Protein AF-A0A7Y0H371-F1 (afdb_monomer)

Solvent-accessible surface area (backbone atoms only — not comparable to full-atom values): 10049 Å² total; per-residue (Å²): 130,74,56,17,61,51,51,43,47,65,68,48,42,71,31,22,71,71,68,76,44,54,58,93,62,41,63,60,53,50,53,40,48,71,69,69,59,89,50,74,65,56,58,54,54,58,56,50,21,70,86,54,40,64,36,23,47,46,40,11,57,52,65,79,39,90,48,38,51,36,41,68,33,34,42,25,28,72,74,58,47,79,61,48,76,52,48,48,57,67,60,53,47,52,55,45,48,78,74,36,36,83,58,19,48,88,50,32,63,66,47,59,55,37,36,87,70,70,58,53,71,28,49,67,41,45,54,72,56,40,43,58,48,51,52,56,75,80,65,72,82,54,98,47,68,66,59,54,50,60,56,64,49,91,74,85,79,82,78,75,77,79,78,77,73,79,82,82,80,88,128

Structure (mmCIF, N/CA/C/O backbone):
data_AF-A0A7Y0H371-F1
#
_entry.id   AF-A0A7Y0H371-F1
#
loop_
_atom_site.group_PDB
_atom_site.id
_atom_site.type_symbol
_atom_site.label_atom_id
_atom_site.label_alt_id
_atom_site.label_comp_id
_atom_site.label_asym_id
_atom_site.label_entity_id
_atom_site.label_seq_id
_atom_site.pdbx_PDB_ins_code
_atom_site.Cartn_x
_atom_site.Cartn_y
_atom_site.Cartn_z
_atom_site.occupancy
_atom_site.B_iso_or_equiv
_atom_site.auth_seq_id
_atom_site.auth_comp_id
_atom_site.auth_asym_id
_atom_site.auth_atom_id
_atom_site.pdbx_PDB_model_num
ATOM 1 N N . MET A 1 1 ? -13.422 -8.270 14.697 1.00 53.38 1 MET A N 1
ATOM 2 C CA . MET A 1 1 ? -12.429 -8.119 13.610 1.00 53.38 1 MET A CA 1
ATOM 3 C C . MET A 1 1 ? -11.750 -6.775 13.797 1.00 53.38 1 MET A C 1
ATOM 5 O O . MET A 1 1 ? -12.413 -5.873 14.294 1.00 53.38 1 MET A O 1
ATOM 9 N N . ALA A 1 2 ? -10.452 -6.656 13.514 1.00 68.69 2 ALA A N 1
ATOM 10 C CA . ALA A 1 2 ? -9.777 -5.359 13.588 1.00 68.69 2 ALA A CA 1
ATOM 11 C C . ALA A 1 2 ? -10.376 -4.401 12.546 1.00 68.69 2 ALA A C 1
ATOM 13 O O . ALA A 1 2 ? -10.742 -4.841 11.457 1.00 68.69 2 ALA A O 1
ATOM 14 N N . ASP A 1 3 ? -10.497 -3.123 12.894 1.00 90.25 3 ASP A N 1
ATOM 15 C CA . ASP A 1 3 ? -10.994 -2.094 11.981 1.00 90.25 3 ASP A CA 1
ATOM 16 C C . ASP A 1 3 ? -9.968 -1.855 10.862 1.00 90.25 3 ASP A C 1
ATOM 18 O O . ASP A 1 3 ? -8.778 -1.684 11.141 1.00 90.25 3 ASP A O 1
ATOM 22 N N . GLY A 1 4 ? -10.400 -1.890 9.603 1.00 94.75 4 GLY A N 1
ATOM 23 C CA . GLY A 1 4 ? -9.504 -1.909 8.444 1.00 94.75 4 GLY A CA 1
ATOM 24 C C . GLY A 1 4 ? -8.608 -0.668 8.306 1.00 94.75 4 GLY A C 1
ATOM 25 O O . GLY A 1 4 ? -7.402 -0.838 8.116 1.00 94.75 4 GLY A O 1
ATOM 26 N N . PRO A 1 5 ? -9.105 0.569 8.506 1.00 94.81 5 PRO A N 1
ATOM 27 C CA . PRO A 1 5 ? -8.272 1.767 8.596 1.00 94.81 5 PRO A CA 1
ATOM 28 C C . PRO A 1 5 ? -7.208 1.677 9.696 1.00 94.81 5 PRO A C 1
ATOM 30 O O . PRO A 1 5 ? -6.040 1.967 9.444 1.00 94.81 5 PRO A O 1
ATOM 33 N N . LEU A 1 6 ? -7.571 1.218 10.901 1.00 92.94 6 LEU A N 1
ATOM 34 C CA . LEU A 1 6 ? -6.608 1.060 11.999 1.00 92.94 6 LEU A CA 1
ATOM 35 C C . LEU A 1 6 ? -5.578 -0.031 11.688 1.00 92.94 6 LEU A C 1
ATOM 37 O O . LEU A 1 6 ? -4.406 0.112 12.028 1.00 92.94 6 LEU A O 1
ATOM 41 N N . LEU A 1 7 ? -5.996 -1.118 11.038 1.00 93.75 7 LEU A N 1
ATOM 42 C CA . LEU A 1 7 ? -5.101 -2.183 10.596 1.00 93.75 7 LEU A CA 1
ATOM 43 C C . LEU A 1 7 ? -4.103 -1.665 9.557 1.00 93.75 7 LEU A C 1
ATOM 45 O O . LEU A 1 7 ? -2.905 -1.907 9.688 1.00 93.75 7 LEU A O 1
ATOM 49 N N . PHE A 1 8 ? -4.581 -0.911 8.566 1.00 94.81 8 PHE A N 1
ATOM 50 C CA . PHE A 1 8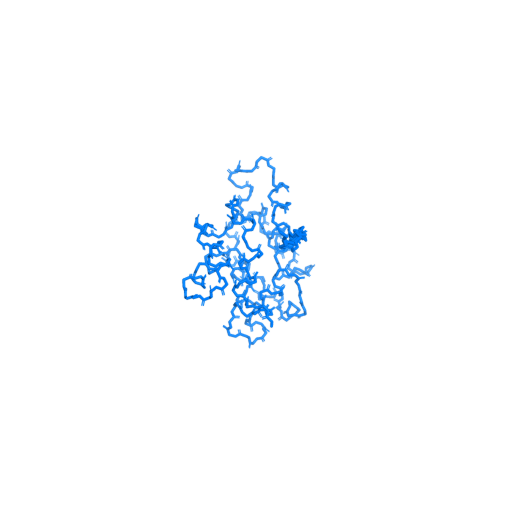 ? -3.729 -0.318 7.544 1.00 94.81 8 PHE A CA 1
ATOM 51 C C . PHE A 1 8 ? -2.712 0.626 8.180 1.00 94.81 8 PHE A C 1
ATOM 53 O O . PHE A 1 8 ? -1.516 0.503 7.921 1.00 94.81 8 PHE A O 1
ATOM 60 N N . ALA A 1 9 ? -3.171 1.519 9.059 1.00 92.38 9 ALA A N 1
ATOM 61 C CA . ALA A 1 9 ? -2.313 2.489 9.718 1.00 92.38 9 ALA A CA 1
ATOM 62 C C . ALA A 1 9 ? -1.214 1.818 10.559 1.00 92.38 9 ALA A C 1
ATOM 64 O O . ALA A 1 9 ? -0.058 2.231 10.506 1.00 92.38 9 ALA A O 1
ATOM 65 N N . ARG A 1 10 ? -1.530 0.718 11.260 1.00 90.31 10 ARG A N 1
ATOM 66 C CA . ARG A 1 10 ? -0.544 -0.063 12.033 1.00 90.31 10 ARG A CA 1
ATOM 67 C C . ARG A 1 10 ? 0.584 -0.628 11.174 1.00 90.31 10 ARG A C 1
ATOM 69 O O . ARG A 1 10 ? 1.730 -0.630 11.618 1.00 90.31 10 ARG A O 1
ATOM 76 N N . TYR A 1 11 ? 0.275 -1.116 9.975 1.00 91.50 11 TYR A N 1
ATOM 77 C CA . TYR A 1 11 ? 1.294 -1.621 9.053 1.00 91.50 11 TYR A CA 1
ATOM 78 C C . TYR A 1 11 ? 2.044 -0.503 8.326 1.00 91.50 11 TYR A C 1
ATOM 80 O O . TYR A 1 11 ? 3.242 -0.628 8.081 1.00 91.50 11 TYR A O 1
ATOM 88 N N . ALA A 1 12 ? 1.355 0.592 8.009 1.00 90.38 12 ALA A N 1
ATOM 89 C CA . ALA A 1 12 ? 1.919 1.727 7.292 1.00 90.38 12 ALA A CA 1
ATOM 90 C C . ALA A 1 12 ? 2.837 2.602 8.159 1.00 90.38 12 ALA A C 1
ATOM 92 O O . ALA A 1 12 ? 3.763 3.213 7.631 1.00 90.38 12 ALA A O 1
ATOM 93 N N . TYR A 1 13 ? 2.603 2.654 9.475 1.00 87.38 13 TYR A N 1
ATOM 94 C CA . TYR A 1 13 ? 3.298 3.566 10.382 1.00 87.38 13 TYR A CA 1
ATOM 95 C C . TYR A 1 13 ? 4.835 3.399 10.403 1.00 87.38 13 TYR A C 1
ATOM 97 O O . TYR A 1 13 ? 5.518 4.401 10.205 1.00 87.38 13 TYR A O 1
ATOM 105 N N . PRO A 1 14 ? 5.425 2.192 10.569 1.00 86.00 14 PRO A N 1
ATOM 106 C CA . PRO A 1 14 ? 6.882 2.056 10.687 1.00 86.00 14 PRO A CA 1
ATOM 107 C C . PRO A 1 14 ? 7.711 2.568 9.488 1.00 86.00 14 PRO A C 1
ATOM 109 O O . PRO A 1 14 ? 8.760 3.164 9.712 1.00 86.00 14 PRO A O 1
ATOM 112 N N . PRO A 1 15 ? 7.320 2.360 8.215 1.00 81.88 15 PRO A N 1
ATOM 113 C CA . PRO A 1 15 ? 8.013 3.008 7.098 1.00 81.88 15 PRO A CA 1
ATOM 114 C C . PRO A 1 15 ? 7.594 4.475 6.894 1.00 81.88 15 PRO A C 1
ATOM 116 O O . PRO A 1 15 ? 8.389 5.262 6.379 1.00 81.88 15 PRO A O 1
ATOM 119 N N . ASN A 1 16 ? 6.384 4.870 7.307 1.00 83.31 16 ASN A N 1
ATOM 120 C CA . ASN A 1 16 ? 5.917 6.257 7.216 1.00 83.31 16 ASN A CA 1
ATOM 121 C C . ASN A 1 16 ? 6.663 7.191 8.185 1.00 83.31 16 ASN A C 1
ATOM 123 O O . ASN A 1 16 ? 7.059 8.275 7.769 1.00 83.31 16 ASN A O 1
ATOM 127 N N . GLU A 1 17 ? 6.966 6.762 9.417 1.00 83.69 17 GLU A N 1
ATOM 128 C CA . GLU A 1 17 ? 7.788 7.549 10.363 1.00 83.69 17 GLU A CA 1
ATOM 129 C C . GLU A 1 17 ? 9.220 7.801 9.853 1.00 83.69 17 GLU A C 1
ATOM 131 O O . GLU A 1 17 ? 9.889 8.730 10.299 1.00 83.69 17 GLU A O 1
ATOM 136 N N . LEU A 1 18 ? 9.686 6.991 8.895 1.00 82.12 18 LEU A N 1
ATOM 137 C CA . LEU A 1 18 ? 10.983 7.132 8.229 1.00 82.12 18 LEU A CA 1
ATOM 138 C C . LEU A 1 18 ? 10.902 7.941 6.921 1.00 82.12 18 LEU A C 1
ATOM 140 O O . LEU A 1 18 ? 11.920 8.126 6.257 1.00 82.12 18 LEU A O 1
ATOM 144 N N . GLY A 1 19 ? 9.708 8.407 6.540 1.00 79.12 19 GLY A N 1
ATOM 145 C CA . GLY A 1 19 ? 9.474 9.193 5.328 1.00 79.12 19 GLY A CA 1
ATOM 146 C C . GLY A 1 19 ? 9.467 8.384 4.027 1.00 79.12 19 GLY A C 1
ATOM 147 O O . GLY A 1 19 ? 9.628 8.957 2.953 1.00 79.12 19 GLY A O 1
ATOM 148 N N . TYR A 1 20 ? 9.308 7.056 4.080 1.00 79.81 20 TYR A N 1
ATOM 149 C CA . TYR A 1 20 ? 9.355 6.213 2.874 1.00 79.81 20 TYR A CA 1
ATOM 150 C C . TYR A 1 20 ? 8.029 6.145 2.108 1.00 79.81 20 TYR A C 1
ATOM 152 O O . TYR A 1 20 ? 8.017 5.816 0.917 1.00 79.81 20 TYR A O 1
ATOM 160 N N . CYS A 1 21 ? 6.912 6.428 2.776 1.00 80.31 21 CYS A N 1
ATOM 161 C CA . CYS A 1 21 ? 5.569 6.418 2.201 1.00 80.31 21 CYS A CA 1
ATOM 162 C C . CYS A 1 21 ? 4.616 7.317 2.999 1.00 80.31 21 CYS A C 1
ATOM 164 O O . CYS A 1 21 ? 4.936 7.696 4.122 1.00 80.31 21 CYS A O 1
ATOM 166 N N . GLY A 1 22 ? 3.432 7.596 2.443 1.00 81.56 22 GLY A N 1
ATOM 167 C CA . GLY A 1 22 ? 2.400 8.420 3.083 1.00 81.56 22 GLY A CA 1
ATOM 168 C C . GLY A 1 22 ? 2.644 9.924 2.934 1.00 81.56 22 GLY A C 1
ATOM 169 O O . GLY A 1 22 ? 3.491 10.344 2.149 1.00 81.56 22 GLY A O 1
ATOM 170 N N . GLY A 1 23 ? 1.866 10.720 3.671 1.00 74.06 23 GLY A N 1
ATOM 171 C CA . GLY A 1 23 ? 2.058 12.171 3.778 1.00 74.06 23 GLY A CA 1
ATOM 172 C C . GLY A 1 23 ? 3.053 12.564 4.876 1.00 74.06 23 GLY A C 1
ATOM 173 O O . GLY A 1 23 ? 3.499 11.719 5.653 1.00 74.06 23 GLY A O 1
ATOM 174 N N . ASP A 1 24 ? 3.347 13.863 4.966 1.00 71.00 24 ASP A N 1
ATOM 175 C CA . ASP A 1 24 ? 4.382 14.410 5.858 1.00 71.00 24 ASP A CA 1
ATOM 176 C C . ASP A 1 24 ? 4.052 14.273 7.361 1.00 71.00 24 ASP A C 1
ATOM 178 O O . ASP A 1 24 ? 4.952 14.215 8.205 1.00 71.00 24 ASP A O 1
ATOM 182 N N . ASP A 1 25 ? 2.766 14.173 7.715 1.00 76.81 25 ASP A N 1
ATOM 183 C CA . ASP A 1 25 ? 2.295 14.136 9.106 1.00 76.81 25 ASP A CA 1
ATOM 184 C C . ASP A 1 25 ? 2.144 12.705 9.662 1.00 76.81 25 ASP A C 1
ATOM 186 O O . ASP A 1 25 ? 1.057 12.209 9.970 1.00 76.81 25 ASP A O 1
ATOM 190 N N . HIS A 1 26 ? 3.280 12.019 9.794 1.00 80.25 26 HIS A N 1
ATOM 191 C CA . HIS A 1 26 ? 3.371 10.676 10.382 1.00 80.25 26 HIS A CA 1
ATOM 192 C C . HIS A 1 26 ? 2.968 10.631 11.868 1.00 80.25 26 HIS A C 1
ATOM 194 O O . HIS A 1 26 ? 2.542 9.586 12.370 1.00 80.25 26 HIS A O 1
ATOM 200 N N . ARG A 1 27 ? 3.082 11.758 12.589 1.00 76.75 27 ARG A N 1
ATOM 201 C CA . ARG A 1 27 ? 2.696 11.851 14.006 1.00 7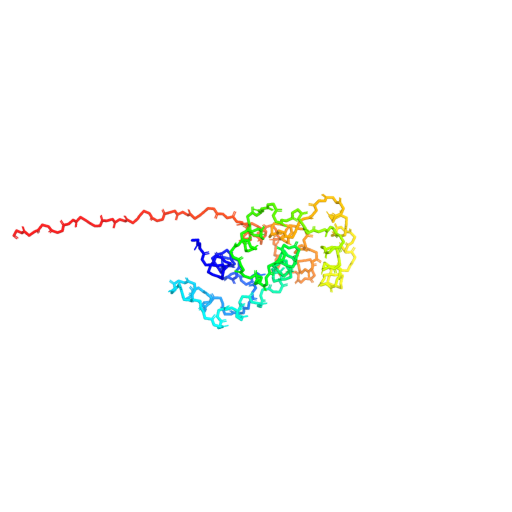6.75 27 ARG A CA 1
ATOM 202 C C . ARG A 1 27 ? 1.185 11.845 14.174 1.00 76.75 27 ARG A C 1
ATOM 204 O O . ARG A 1 27 ? 0.693 11.075 14.997 1.00 76.75 27 ARG A O 1
ATOM 211 N N . ALA A 1 28 ? 0.455 12.607 13.359 1.00 76.94 28 ALA A N 1
ATOM 212 C CA . ALA A 1 28 ? -1.004 12.564 13.369 1.00 76.94 28 ALA A CA 1
ATOM 213 C C . ALA A 1 28 ? -1.528 11.148 13.085 1.00 76.94 28 ALA A C 1
ATOM 215 O O . ALA A 1 28 ? -2.443 10.681 13.766 1.00 76.94 28 ALA A O 1
ATOM 216 N N . LEU A 1 29 ? -0.899 10.418 12.153 1.00 81.12 29 LEU A N 1
ATOM 217 C CA . LEU A 1 29 ? -1.266 9.030 11.868 1.00 81.12 29 LEU A CA 1
ATOM 218 C C . LEU A 1 29 ? -1.080 8.115 13.091 1.00 81.12 29 LEU A C 1
ATOM 220 O O . LEU A 1 29 ? -1.955 7.294 13.383 1.00 81.12 29 LEU A O 1
ATOM 224 N N . LEU A 1 30 ? 0.029 8.255 13.830 1.00 81.06 30 LEU A N 1
ATOM 225 C CA . LEU A 1 30 ? 0.264 7.497 15.063 1.00 81.06 30 LEU A CA 1
ATOM 226 C C . LEU A 1 30 ? -0.781 7.805 16.130 1.00 81.06 30 LEU A C 1
ATOM 228 O O . LEU A 1 30 ? -1.312 6.883 16.750 1.00 81.06 30 LEU A O 1
ATOM 232 N N . GLU A 1 31 ? -1.050 9.087 16.362 1.00 80.50 31 GLU A N 1
ATOM 233 C CA . GLU A 1 31 ? -1.976 9.556 17.392 1.00 80.50 31 GLU A CA 1
ATOM 234 C C . GLU A 1 31 ? -3.392 9.044 17.120 1.00 80.50 31 GLU A C 1
ATOM 236 O O . GLU A 1 31 ? -3.995 8.417 17.992 1.00 80.50 31 GLU A O 1
ATOM 241 N N . GLN A 1 32 ? -3.879 9.196 15.885 1.00 78.94 32 GLN A N 1
ATOM 242 C CA . GLN A 1 32 ? -5.184 8.686 15.451 1.00 78.94 32 GLN A CA 1
ATOM 243 C C . GLN A 1 32 ? -5.279 7.160 15.602 1.00 78.94 32 GLN A C 1
ATOM 245 O O . GLN A 1 32 ? -6.255 6.634 16.144 1.00 78.94 32 GLN A O 1
ATOM 250 N N . THR A 1 33 ? -4.231 6.437 15.195 1.00 83.56 33 THR A N 1
ATOM 251 C CA . THR A 1 33 ? -4.182 4.970 15.304 1.00 83.56 33 THR A CA 1
ATOM 252 C C . THR A 1 33 ? -4.155 4.502 16.758 1.00 83.56 33 THR A C 1
ATOM 254 O O . THR A 1 33 ? -4.795 3.506 17.103 1.00 83.56 33 THR A O 1
ATOM 257 N N . SER A 1 34 ? -3.423 5.216 17.617 1.00 82.50 34 SER A N 1
ATOM 258 C CA . SER A 1 34 ? -3.277 4.909 19.045 1.00 82.50 34 SER A CA 1
ATOM 259 C C . SER A 1 34 ? -4.550 5.220 19.825 1.00 82.50 34 SER A C 1
ATOM 261 O O . SER A 1 34 ? -4.909 4.467 20.729 1.00 82.50 34 SER A O 1
ATOM 263 N N . ALA A 1 35 ? -5.261 6.284 19.444 1.00 83.44 35 ALA A N 1
ATOM 264 C CA . ALA A 1 35 ? -6.576 6.614 19.983 1.00 83.44 35 ALA A CA 1
ATOM 265 C C . ALA A 1 35 ? -7.645 5.575 19.597 1.00 83.44 35 ALA A C 1
ATOM 267 O O . ALA A 1 35 ? -8.681 5.491 20.251 1.00 83.44 35 ALA A O 1
ATOM 268 N N . GLY A 1 36 ? -7.401 4.776 18.549 1.00 81.62 36 GLY A N 1
ATOM 269 C CA . GLY A 1 36 ? -8.342 3.765 18.066 1.00 81.62 36 GLY A CA 1
ATOM 270 C C . GLY A 1 36 ? -9.618 4.361 17.469 1.00 81.62 36 GLY A C 1
ATOM 271 O O . GLY A 1 36 ? -10.626 3.665 17.372 1.00 81.62 36 GLY A O 1
ATOM 272 N N . VAL A 1 37 ? -9.584 5.641 17.092 1.00 81.31 37 VAL A N 1
ATOM 273 C CA . VAL A 1 37 ? -10.723 6.367 16.528 1.00 81.31 37 VAL A CA 1
ATOM 274 C C . VAL A 1 37 ? -10.571 6.412 15.015 1.00 81.31 37 VAL A C 1
ATOM 276 O O . VAL A 1 37 ? -9.563 6.888 14.497 1.00 81.31 37 VAL A O 1
ATOM 279 N N . VAL A 1 38 ? -11.588 5.929 14.303 1.00 84.62 38 VAL A N 1
ATOM 280 C CA . VAL A 1 38 ? -11.685 6.066 12.849 1.00 84.62 38 VAL A CA 1
ATOM 281 C C . VAL A 1 38 ? -12.639 7.204 12.530 1.00 84.62 38 VAL A C 1
ATOM 283 O O . VAL A 1 38 ? -13.849 7.083 12.708 1.00 84.62 38 VAL A O 1
ATOM 286 N N . ASP A 1 39 ? -12.088 8.307 12.037 1.00 86.44 39 ASP A N 1
ATOM 287 C CA . ASP A 1 39 ? -12.848 9.443 11.529 1.00 86.44 39 ASP A CA 1
ATOM 288 C C . ASP A 1 39 ? -12.573 9.679 10.031 1.00 86.44 39 ASP A C 1
ATOM 290 O O . ASP A 1 39 ? -11.791 8.975 9.379 1.00 86.44 39 ASP A O 1
ATOM 294 N N . GLY A 1 40 ? -13.258 10.670 9.453 1.00 86.12 40 GLY A N 1
ATOM 295 C CA . GLY A 1 40 ? -13.050 11.055 8.056 1.00 86.12 40 GLY A CA 1
ATOM 296 C C . GLY A 1 40 ? -11.639 11.584 7.776 1.00 86.12 40 GLY A C 1
ATOM 297 O O . GLY A 1 40 ? -11.144 11.410 6.663 1.00 86.12 40 GLY A O 1
ATOM 298 N N . GLY A 1 41 ? -10.981 12.175 8.779 1.00 86.44 41 GLY A N 1
ATOM 299 C CA . GLY A 1 41 ? -9.619 12.694 8.678 1.00 86.44 41 GLY A CA 1
ATOM 300 C C . GLY A 1 41 ? -8.600 11.573 8.503 1.00 86.44 41 GLY A C 1
ATOM 301 O O . GLY A 1 41 ? -7.852 11.585 7.530 1.00 86.44 41 GLY A O 1
ATOM 302 N N . LEU A 1 42 ? -8.635 10.554 9.367 1.00 87.38 42 LEU A N 1
ATOM 303 C CA . LEU A 1 42 ? -7.792 9.365 9.252 1.00 87.38 42 LEU A CA 1
ATOM 304 C C . LEU A 1 42 ? -7.985 8.702 7.888 1.00 87.38 42 LEU A C 1
ATOM 306 O O . LEU A 1 42 ? -7.013 8.439 7.184 1.00 87.38 42 LEU A O 1
ATOM 310 N N . ARG A 1 43 ? -9.235 8.468 7.470 1.00 91.75 43 ARG A N 1
ATOM 311 C CA . ARG A 1 43 ? -9.514 7.844 6.166 1.00 91.75 43 ARG A CA 1
ATOM 312 C C . ARG A 1 43 ? -8.963 8.670 5.002 1.00 91.75 43 ARG A C 1
ATOM 314 O O . ARG A 1 43 ? -8.459 8.087 4.045 1.00 91.75 43 ARG A O 1
ATOM 321 N N . GLN A 1 44 ? -9.022 9.998 5.082 1.00 88.75 44 GLN A N 1
ATOM 322 C CA . GLN A 1 44 ? -8.432 10.875 4.075 1.00 88.75 44 GLN A CA 1
ATOM 323 C C . GLN A 1 44 ? -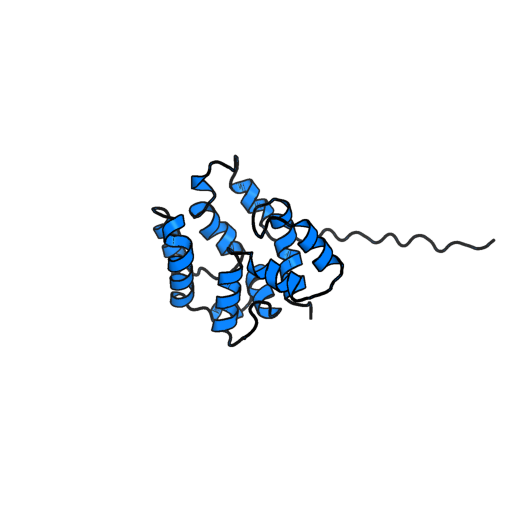6.898 10.806 4.079 1.00 88.75 44 GLN A C 1
ATOM 325 O O . GLN A 1 44 ? -6.300 10.737 3.008 1.00 88.75 44 GLN A O 1
ATOM 330 N N . SER A 1 45 ? -6.263 10.747 5.251 1.00 88.56 45 SER A N 1
ATOM 331 C CA . SER A 1 45 ? -4.814 10.549 5.371 1.00 88.56 45 SER A CA 1
ATOM 332 C C . SER A 1 45 ? -4.372 9.207 4.786 1.00 88.56 45 SER A C 1
ATOM 334 O O . SER A 1 45 ? -3.384 9.144 4.067 1.00 88.56 45 SER A O 1
ATOM 336 N N . LEU A 1 46 ? -5.123 8.124 5.007 1.00 91.94 46 LEU A N 1
ATOM 337 C CA . LEU A 1 46 ? -4.772 6.812 4.450 1.00 91.94 46 LEU A CA 1
ATOM 338 C C . LEU A 1 46 ? -4.831 6.768 2.915 1.00 91.94 46 LEU A C 1
ATOM 340 O O . LEU A 1 46 ? -4.092 6.005 2.293 1.00 91.94 46 LEU A O 1
ATOM 344 N N . ARG A 1 47 ? -5.651 7.620 2.289 1.00 91.69 47 ARG A N 1
ATOM 345 C CA . ARG A 1 47 ? -5.704 7.765 0.824 1.00 91.69 47 ARG A CA 1
ATOM 346 C C . ARG A 1 47 ? -4.447 8.392 0.230 1.00 91.69 47 ARG A C 1
ATOM 348 O O . ARG A 1 47 ? -4.171 8.162 -0.942 1.00 91.69 47 ARG A O 1
ATOM 355 N N . SER A 1 48 ? -3.673 9.149 1.013 1.00 87.75 48 SER A N 1
ATOM 356 C CA . SER A 1 48 ? -2.435 9.773 0.525 1.00 87.75 48 SER A CA 1
ATOM 357 C C . SER A 1 48 ? -1.279 8.784 0.362 1.00 87.75 48 SER A C 1
ATOM 359 O O . SER A 1 48 ? -0.226 9.141 -0.162 1.00 87.75 48 SER A O 1
ATOM 361 N N . PHE A 1 49 ? -1.453 7.522 0.765 1.00 89.69 49 PHE A N 1
ATOM 362 C CA . PHE A 1 49 ? -0.486 6.462 0.501 1.00 89.69 49 PHE A CA 1
ATOM 363 C C . PHE A 1 49 ? -0.543 6.041 -0.975 1.00 89.69 49 PHE A C 1
ATOM 365 O O . PHE A 1 49 ? -0.977 4.937 -1.298 1.00 89.69 49 PHE A O 1
ATOM 372 N N . GLU A 1 50 ? -0.066 6.908 -1.874 1.00 85.44 50 GLU A N 1
ATOM 373 C CA . GLU A 1 50 ? -0.161 6.758 -3.337 1.00 85.44 50 GLU A CA 1
ATOM 374 C C . GLU A 1 50 ? 0.424 5.443 -3.874 1.00 85.44 50 GLU A C 1
ATOM 376 O O . GLU A 1 50 ? 0.000 4.955 -4.918 1.00 85.44 50 GLU A O 1
ATOM 381 N N . GLY A 1 51 ? 1.393 4.854 -3.166 1.00 86.12 51 GLY A N 1
ATOM 382 C CA . GLY A 1 51 ? 1.951 3.545 -3.507 1.00 86.12 51 GLY A CA 1
ATOM 383 C C . GLY A 1 51 ? 1.029 2.373 -3.158 1.00 86.12 51 GLY A C 1
ATOM 384 O O . GLY A 1 51 ? 0.995 1.395 -3.896 1.00 86.12 51 GLY A O 1
ATOM 385 N N . ALA A 1 52 ? 0.270 2.469 -2.063 1.00 92.75 52 ALA A N 1
ATOM 386 C CA . ALA A 1 52 ? -0.553 1.384 -1.521 1.00 92.75 52 ALA A CA 1
ATOM 387 C C . ALA A 1 52 ? -2.025 1.471 -1.950 1.00 92.75 52 ALA A C 1
ATOM 389 O O . ALA A 1 52 ? -2.619 0.462 -2.322 1.00 92.75 52 ALA A O 1
ATOM 390 N N . TRP A 1 53 ? -2.597 2.679 -1.939 1.00 94.50 53 TRP A N 1
ATOM 391 C CA . TRP A 1 53 ? -3.988 2.953 -2.303 1.00 94.50 53 TRP A CA 1
ATOM 392 C C . TRP A 1 53 ? -4.447 2.306 -3.630 1.00 94.50 53 TRP A C 1
ATOM 394 O O . TRP A 1 53 ? -5.485 1.643 -3.614 1.00 94.50 53 TRP A O 1
ATOM 404 N N . PRO A 1 54 ? -3.667 2.365 -4.737 1.00 93.00 54 PRO A N 1
ATOM 405 C CA . PRO A 1 54 ? -3.985 1.657 -5.981 1.00 93.00 54 PRO A CA 1
ATOM 406 C C . PRO A 1 54 ? -4.346 0.183 -5.810 1.00 93.00 54 PRO A C 1
ATOM 408 O O . PRO A 1 54 ? -5.241 -0.338 -6.471 1.00 93.00 54 PRO A O 1
ATOM 411 N N . TYR A 1 55 ? -3.595 -0.506 -4.953 1.00 96.00 55 TYR A N 1
ATOM 412 C CA . TYR A 1 55 ? -3.742 -1.937 -4.753 1.00 96.00 55 TYR A CA 1
ATOM 413 C C . TYR A 1 55 ? -4.982 -2.241 -3.930 1.00 96.00 55 TYR A C 1
ATOM 415 O O . TYR A 1 55 ? -5.683 -3.199 -4.235 1.00 96.00 55 TYR A O 1
ATOM 423 N N . LEU A 1 56 ? -5.288 -1.403 -2.937 1.00 97.88 56 LEU A N 1
ATOM 424 C CA . LEU A 1 56 ? -6.508 -1.531 -2.148 1.00 97.88 56 LEU A CA 1
ATOM 425 C C . LEU A 1 56 ? -7.755 -1.382 -3.025 1.00 97.88 56 LEU A C 1
ATOM 427 O O . LEU A 1 56 ? -8.655 -2.214 -2.947 1.00 97.88 56 LEU A O 1
ATOM 431 N N . GLU A 1 57 ? -7.782 -0.377 -3.907 1.00 97.06 57 GLU A N 1
ATOM 432 C CA . GLU A 1 57 ? -8.873 -0.189 -4.875 1.00 97.06 57 GLU A CA 1
ATOM 433 C C . GLU A 1 57 ? -9.024 -1.409 -5.787 1.00 97.06 57 GLU A C 1
ATOM 435 O O . GLU A 1 57 ? -10.131 -1.903 -6.000 1.00 97.06 57 GLU A O 1
ATOM 440 N N . LEU A 1 58 ? -7.901 -1.927 -6.288 1.00 96.69 58 LEU A N 1
ATOM 441 C CA . LEU A 1 58 ? -7.878 -3.065 -7.198 1.00 96.69 58 LEU A CA 1
ATOM 442 C C . LEU A 1 58 ? -8.396 -4.348 -6.538 1.00 96.69 58 LEU A C 1
ATOM 444 O O . LEU A 1 58 ? -9.214 -5.060 -7.119 1.00 96.69 58 LEU A O 1
ATOM 448 N N . ILE A 1 59 ? -7.932 -4.635 -5.319 1.00 98.38 59 ILE A N 1
ATOM 449 C CA . ILE A 1 59 ? -8.366 -5.797 -4.541 1.00 98.38 59 ILE A CA 1
ATOM 450 C C . ILE A 1 59 ? -9.849 -5.664 -4.196 1.00 98.38 59 ILE A C 1
ATOM 452 O O . ILE A 1 59 ? -10.587 -6.635 -4.356 1.00 98.38 59 ILE A O 1
ATOM 456 N N . ALA A 1 60 ? -10.299 -4.490 -3.748 1.00 98.12 60 ALA A N 1
ATOM 457 C CA . ALA A 1 60 ? -11.696 -4.259 -3.402 1.00 98.12 60 ALA A CA 1
ATOM 458 C C . ALA A 1 60 ? -12.611 -4.474 -4.617 1.00 98.12 60 ALA A C 1
ATOM 460 O O . ALA A 1 60 ? -13.509 -5.318 -4.571 1.00 98.12 60 ALA A O 1
ATOM 461 N N . ALA A 1 61 ? -12.304 -3.821 -5.742 1.00 97.00 61 ALA A N 1
ATOM 462 C CA . ALA A 1 61 ? -13.077 -3.929 -6.976 1.00 97.00 61 ALA A CA 1
ATOM 463 C C . ALA A 1 61 ? -13.136 -5.370 -7.509 1.00 97.00 61 ALA A C 1
ATOM 465 O O . ALA A 1 61 ? -14.216 -5.873 -7.815 1.00 97.00 61 ALA A O 1
ATOM 466 N N . ALA A 1 62 ? -12.000 -6.077 -7.557 1.00 97.62 62 ALA A N 1
ATOM 467 C CA . ALA A 1 62 ? -11.939 -7.463 -8.033 1.00 97.62 62 ALA A CA 1
ATOM 468 C C . ALA A 1 62 ? -12.707 -8.459 -7.144 1.00 97.62 62 ALA A C 1
ATOM 470 O O . ALA A 1 62 ? -12.997 -9.580 -7.562 1.00 97.62 62 ALA A O 1
ATOM 471 N N . ASN A 1 63 ? -13.032 -8.062 -5.912 1.00 98.06 63 ASN A N 1
ATOM 472 C CA . ASN A 1 63 ? -13.738 -8.887 -4.939 1.00 98.06 63 ASN A CA 1
ATOM 473 C C . ASN A 1 63 ? -15.154 -8.378 -4.623 1.00 98.06 63 ASN A C 1
ATOM 475 O O . ASN A 1 63 ? -15.789 -8.917 -3.715 1.00 98.06 63 ASN A O 1
ATOM 479 N N . GLY A 1 64 ? -15.661 -7.386 -5.366 1.00 97.38 64 GLY A N 1
ATOM 480 C CA . GLY A 1 64 ? -17.003 -6.830 -5.168 1.00 97.38 64 GLY A CA 1
ATOM 481 C C . GLY A 1 64 ? -17.174 -6.131 -3.818 1.00 97.38 64 GLY A C 1
ATOM 482 O O . GLY A 1 64 ? -18.229 -6.245 -3.198 1.00 97.38 64 GLY A O 1
ATOM 483 N N . LEU A 1 65 ? -16.118 -5.478 -3.331 1.00 97.62 65 LEU A N 1
ATOM 484 C CA . LEU A 1 65 ? -16.116 -4.713 -2.090 1.00 97.62 65 LEU A CA 1
ATOM 485 C C . LEU A 1 65 ? -16.066 -3.220 -2.406 1.00 97.62 65 LEU A C 1
ATOM 487 O O . LEU A 1 65 ? -15.224 -2.781 -3.186 1.00 97.62 65 LEU A O 1
ATOM 491 N N . ASP A 1 66 ? -16.942 -2.451 -1.763 1.00 96.56 66 ASP A N 1
ATOM 492 C CA . ASP A 1 66 ? -17.048 -1.007 -1.999 1.00 96.56 66 ASP A CA 1
ATOM 493 C C . ASP A 1 66 ? -15.987 -0.198 -1.240 1.00 96.56 66 ASP A C 1
ATOM 495 O O . ASP A 1 66 ? -15.642 0.908 -1.652 1.00 96.56 66 ASP A O 1
ATOM 499 N N . ASP A 1 67 ? -15.476 -0.726 -0.120 1.00 96.75 67 ASP A N 1
ATOM 500 C CA . ASP A 1 67 ? -14.491 -0.038 0.717 1.00 96.75 67 ASP A CA 1
ATOM 501 C C . ASP A 1 67 ? -13.069 -0.593 0.490 1.00 96.75 67 ASP A C 1
ATOM 503 O O . ASP A 1 67 ? -12.778 -1.714 0.917 1.00 96.75 67 ASP A O 1
ATOM 507 N N . PRO A 1 68 ? -12.135 0.188 -0.094 1.00 97.62 68 PRO A N 1
ATOM 508 C CA . PRO A 1 68 ? -10.712 -0.163 -0.154 1.00 97.62 68 PRO A CA 1
ATOM 509 C C . PRO A 1 68 ? -10.061 -0.356 1.224 1.00 97.62 68 PRO A C 1
ATOM 511 O O . PRO A 1 68 ? -9.033 -1.017 1.342 1.00 97.62 68 PRO A O 1
ATOM 514 N N . LEU A 1 69 ? -10.651 0.212 2.278 1.00 97.44 69 LEU A N 1
ATOM 515 C CA . LEU A 1 69 ? -10.225 0.018 3.662 1.00 97.44 69 LEU A CA 1
ATOM 516 C C . LEU A 1 69 ? -11.026 -1.079 4.382 1.00 97.44 69 LEU A C 1
ATOM 518 O O . LEU A 1 69 ? -10.925 -1.177 5.602 1.00 97.44 69 LEU A O 1
ATOM 522 N N . ASP A 1 70 ? -11.791 -1.923 3.675 1.00 97.75 70 ASP A N 1
ATOM 523 C CA . ASP A 1 70 ? -12.344 -3.151 4.262 1.00 97.75 70 ASP A CA 1
ATOM 524 C C . ASP A 1 70 ? -11.196 -3.988 4.850 1.00 97.75 70 ASP A C 1
ATOM 526 O O . ASP A 1 70 ? -10.154 -4.183 4.219 1.00 97.75 70 ASP A O 1
ATOM 530 N N . ALA A 1 71 ? -11.372 -4.495 6.073 1.00 97.00 71 ALA A N 1
ATOM 531 C CA . ALA A 1 71 ? -10.317 -5.214 6.785 1.00 97.00 71 ALA A CA 1
ATOM 532 C C . ALA A 1 71 ? -9.745 -6.392 5.975 1.00 97.00 71 ALA A C 1
ATOM 534 O O . ALA A 1 71 ? -8.548 -6.654 6.047 1.00 97.00 71 ALA A O 1
ATOM 535 N N . ARG A 1 72 ? -10.568 -7.063 5.157 1.00 97.88 72 ARG A N 1
ATOM 536 C CA . ARG A 1 72 ? -10.134 -8.175 4.298 1.00 97.88 72 ARG A CA 1
ATOM 537 C C . ARG A 1 72 ? -9.246 -7.700 3.150 1.00 97.88 72 ARG A C 1
ATOM 539 O O . ARG A 1 72 ? -8.307 -8.399 2.784 1.00 97.88 72 ARG A O 1
ATOM 546 N N . VAL A 1 73 ? -9.534 -6.522 2.594 1.00 98.50 73 VAL A N 1
ATOM 547 C CA . VAL A 1 73 ? -8.733 -5.882 1.538 1.00 98.50 73 VAL A CA 1
ATOM 548 C C . VAL A 1 73 ? -7.377 -5.471 2.097 1.00 98.50 73 VAL A C 1
ATOM 550 O O . VAL A 1 73 ? -6.337 -5.799 1.527 1.00 98.50 73 VAL A O 1
ATOM 553 N N . VAL A 1 74 ? -7.390 -4.808 3.254 1.00 97.94 74 VAL A N 1
ATOM 554 C CA . VAL A 1 74 ? -6.181 -4.371 3.956 1.00 97.94 74 VAL A CA 1
ATOM 555 C C . VAL A 1 74 ? -5.305 -5.569 4.325 1.00 97.94 74 VAL A C 1
ATOM 557 O O . VAL A 1 74 ? -4.103 -5.555 4.068 1.00 97.94 74 VAL A O 1
ATOM 560 N N . GLU A 1 75 ? -5.894 -6.629 4.879 1.00 97.25 75 GLU A N 1
ATOM 561 C CA . GLU A 1 75 ? -5.176 -7.863 5.200 1.00 97.25 75 GLU A CA 1
ATOM 562 C C . GLU A 1 75 ? -4.582 -8.521 3.948 1.00 97.25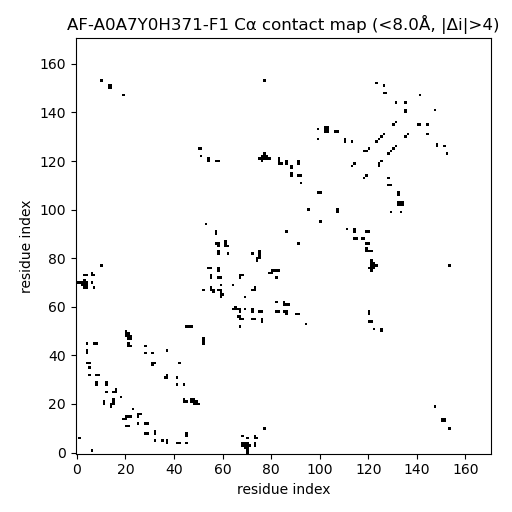 75 GLU A C 1
ATOM 564 O O . GLU A 1 75 ? -3.405 -8.880 3.948 1.00 97.25 75 GLU A O 1
ATOM 569 N N . ALA A 1 76 ? -5.348 -8.603 2.854 1.00 98.00 76 ALA A N 1
ATOM 570 C CA . ALA A 1 76 ? -4.865 -9.145 1.587 1.00 98.00 76 ALA A CA 1
ATOM 571 C C . ALA A 1 76 ? -3.644 -8.380 1.061 1.00 98.00 76 ALA A C 1
ATOM 573 O O . ALA A 1 76 ? -2.683 -9.001 0.616 1.00 98.00 76 ALA A O 1
ATOM 574 N N . TYR A 1 77 ? -3.654 -7.048 1.141 1.00 97.88 77 TYR A N 1
ATOM 575 C CA . TYR A 1 77 ? -2.531 -6.225 0.698 1.00 97.88 77 TYR A CA 1
ATOM 576 C C . TYR A 1 77 ? -1.273 -6.429 1.557 1.00 97.88 77 TYR A C 1
ATOM 578 O O . TYR A 1 77 ? -0.173 -6.503 1.010 1.00 97.88 77 TYR A O 1
ATOM 586 N N . TRP A 1 78 ? -1.408 -6.519 2.883 1.00 96.00 78 TRP A N 1
ATOM 587 C CA . TRP A 1 78 ? -0.256 -6.569 3.794 1.00 96.00 78 TRP A CA 1
ATOM 588 C C . TRP A 1 78 ? 0.303 -7.968 4.046 1.00 96.00 78 TRP A C 1
ATOM 590 O O . TRP A 1 78 ? 1.518 -8.114 4.197 1.00 96.00 78 TRP A O 1
ATOM 600 N N . LEU A 1 79 ? -0.576 -8.965 4.161 1.00 95.25 79 LEU A N 1
ATOM 601 C CA . LEU A 1 79 ? -0.236 -10.328 4.581 1.00 95.25 79 LEU A CA 1
ATOM 602 C C . LEU A 1 79 ? -0.472 -11.375 3.490 1.00 95.25 79 LEU A C 1
ATOM 604 O O . LEU A 1 79 ? 0.064 -12.479 3.581 1.00 95.25 79 LEU A O 1
ATOM 608 N N . GLY A 1 80 ? -1.269 -11.037 2.478 1.00 95.75 80 GLY A N 1
ATOM 609 C CA . GLY A 1 80 ? -1.716 -11.970 1.457 1.00 95.75 80 GLY A CA 1
ATOM 610 C C . GLY A 1 80 ? -2.985 -12.714 1.863 1.00 95.75 80 GLY A C 1
ATOM 611 O O . GLY A 1 80 ? -3.211 -13.041 3.025 1.00 95.75 80 GLY A O 1
ATOM 612 N N . SER A 1 81 ? -3.842 -12.982 0.880 1.00 97.25 81 SER A N 1
ATOM 613 C CA . SER A 1 81 ? -5.032 -13.821 1.038 1.00 97.25 81 SER A CA 1
ATOM 614 C C . SER A 1 81 ? -5.529 -14.305 -0.333 1.00 97.25 81 SER A C 1
ATOM 616 O O . SER A 1 81 ? -5.124 -13.744 -1.355 1.00 97.25 81 SER A O 1
ATOM 618 N N . PRO A 1 82 ? -6.463 -15.273 -0.390 1.00 97.00 82 PRO A N 1
ATOM 619 C CA . PRO A 1 82 ? -7.077 -15.705 -1.651 1.00 97.00 82 PRO A CA 1
ATOM 620 C C . PRO A 1 82 ? -7.831 -14.603 -2.417 1.00 97.00 82 PRO A C 1
ATOM 622 O O . PRO A 1 82 ? -8.221 -14.803 -3.564 1.00 97.00 82 PRO A O 1
ATOM 625 N N . LEU A 1 83 ? -8.061 -13.423 -1.818 1.00 97.56 83 LEU A N 1
ATOM 626 C CA . LEU A 1 83 ? -8.618 -12.278 -2.548 1.00 97.56 83 LEU A CA 1
ATOM 627 C C . LEU A 1 83 ? -7.682 -11.794 -3.661 1.00 97.56 83 LEU A C 1
ATOM 629 O O . LEU A 1 83 ? -8.158 -11.228 -4.647 1.00 97.56 83 LEU A O 1
ATOM 633 N N . LEU A 1 84 ? -6.371 -12.016 -3.510 1.00 97.25 84 LEU A N 1
ATOM 634 C CA . LEU A 1 84 ? -5.371 -11.624 -4.501 1.00 97.25 84 LEU A CA 1
ATOM 635 C C . LEU A 1 84 ? -5.512 -12.429 -5.800 1.00 97.25 84 LEU A C 1
ATOM 637 O O . LEU A 1 84 ? -5.314 -11.865 -6.871 1.00 97.25 84 LEU A O 1
ATOM 641 N N . ASP A 1 85 ? -5.950 -13.691 -5.723 1.00 94.56 85 ASP A N 1
ATOM 642 C CA . ASP A 1 85 ? -6.138 -14.569 -6.890 1.00 94.56 85 ASP A CA 1
ATOM 643 C C . ASP A 1 85 ? -7.259 -14.081 -7.819 1.00 94.56 85 ASP A C 1
ATOM 645 O O . ASP A 1 85 ? -7.309 -14.429 -8.999 1.00 94.56 85 ASP A O 1
ATOM 649 N N . ARG A 1 86 ? -8.175 -13.257 -7.293 1.00 95.69 86 ARG A N 1
ATOM 650 C CA . ARG A 1 86 ? -9.261 -12.653 -8.078 1.00 95.69 86 ARG A CA 1
ATOM 651 C C . ARG A 1 86 ? -8.813 -11.420 -8.852 1.00 95.69 86 ARG A C 1
ATOM 653 O O . ARG A 1 86 ? -9.527 -10.966 -9.745 1.00 95.69 86 ARG A O 1
ATOM 660 N N . VAL A 1 87 ? -7.634 -10.880 -8.545 1.00 96.00 87 VAL A N 1
ATOM 661 C CA . VAL A 1 87 ? -7.064 -9.759 -9.286 1.00 96.00 87 VAL A CA 1
ATOM 662 C C . VAL A 1 87 ? -6.363 -10.298 -10.527 1.00 96.00 87 VAL A C 1
ATOM 664 O O . VAL A 1 87 ? -5.224 -10.754 -10.482 1.00 96.00 87 VAL A O 1
ATOM 667 N N . GLY A 1 88 ? -7.059 -10.239 -11.663 1.00 91.75 88 GLY A N 1
ATOM 668 C CA . GLY A 1 88 ? -6.512 -10.688 -12.940 1.00 91.75 88 GLY A CA 1
ATOM 669 C C . GLY A 1 88 ? -5.251 -9.917 -13.353 1.00 91.75 88 GLY A C 1
ATOM 670 O O . GLY A 1 88 ? -5.144 -8.706 -13.148 1.00 91.75 88 GLY A O 1
ATOM 671 N N . SER A 1 89 ? -4.322 -10.607 -14.016 1.00 91.00 89 SER A N 1
ATOM 672 C CA . SER A 1 89 ? -3.048 -10.043 -14.492 1.00 91.00 89 SER A CA 1
ATOM 673 C C . SER A 1 89 ? -3.223 -8.806 -15.381 1.00 91.00 89 SER A C 1
ATOM 675 O O . SER A 1 89 ? -2.442 -7.864 -15.281 1.00 91.00 89 SER A O 1
ATOM 677 N N . ALA A 1 90 ? -4.277 -8.764 -16.201 1.00 91.25 90 ALA A N 1
ATOM 678 C CA . ALA A 1 90 ? -4.606 -7.606 -17.030 1.00 91.25 90 ALA A CA 1
ATOM 679 C C . ALA A 1 90 ? -4.981 -6.366 -16.197 1.00 91.25 90 ALA A C 1
ATOM 681 O O . ALA A 1 90 ? -4.545 -5.261 -16.515 1.00 91.25 90 ALA A O 1
ATOM 682 N N . LEU A 1 91 ? -5.745 -6.548 -15.114 1.00 92.06 91 LEU A N 1
ATOM 683 C CA . LEU A 1 91 ? -6.141 -5.461 -14.215 1.00 92.06 91 LEU A CA 1
ATOM 684 C C . LEU A 1 91 ? -4.932 -4.916 -13.450 1.00 92.06 91 LEU A C 1
ATOM 686 O O . LEU A 1 91 ? -4.729 -3.703 -13.387 1.00 92.06 91 LEU A O 1
ATOM 690 N N . LEU A 1 92 ? -4.093 -5.814 -12.922 1.00 93.44 92 LEU A N 1
ATOM 691 C CA . LEU A 1 92 ? -2.842 -5.430 -12.274 1.00 93.44 92 LEU A CA 1
ATOM 692 C C . LEU A 1 92 ? -1.915 -4.700 -13.251 1.00 93.44 92 LEU A C 1
ATOM 694 O O . LEU A 1 92 ? -1.409 -3.629 -12.929 1.00 93.44 92 LEU A O 1
ATOM 698 N N . GLY A 1 93 ? -1.731 -5.242 -14.454 1.00 92.44 93 GLY A N 1
ATOM 699 C CA . GLY A 1 93 ? -0.870 -4.645 -15.468 1.00 92.44 93 GLY A CA 1
ATOM 700 C C . GLY A 1 93 ? -1.325 -3.263 -15.913 1.00 92.44 93 GLY A C 1
ATOM 701 O O . GLY A 1 93 ? -0.497 -2.360 -15.968 1.00 92.44 93 GLY A O 1
ATOM 702 N N . GLY A 1 94 ? -2.627 -3.072 -16.147 1.00 93.12 94 GLY A N 1
ATOM 703 C CA . GLY A 1 94 ? -3.185 -1.757 -16.469 1.00 93.12 94 GLY A CA 1
ATOM 704 C C . GLY A 1 94 ? -2.942 -0.733 -15.357 1.00 93.12 94 GLY A C 1
ATOM 705 O O . GLY A 1 94 ? -2.448 0.358 -15.629 1.00 93.12 94 GLY A O 1
ATOM 706 N N . SER A 1 95 ? -3.194 -1.118 -14.099 1.00 91.50 95 SER A N 1
ATOM 707 C CA . SER A 1 95 ? -2.963 -0.251 -12.933 1.00 91.50 95 SER A CA 1
ATOM 708 C C . SER A 1 95 ? -1.485 0.132 -12.771 1.00 91.50 95 SER A C 1
ATOM 710 O O . SER A 1 95 ? -1.159 1.291 -12.509 1.00 91.50 95 SER A O 1
ATOM 712 N N . LEU A 1 96 ? -0.564 -0.819 -12.969 1.00 90.25 96 LEU A N 1
ATOM 713 C CA . LEU A 1 96 ? 0.874 -0.546 -12.921 1.00 90.25 96 LEU A CA 1
ATOM 714 C C . LEU A 1 96 ? 1.326 0.353 -14.081 1.00 90.25 96 LEU A C 1
ATOM 716 O O . LEU A 1 96 ? 2.160 1.233 -13.867 1.00 90.25 96 LEU A O 1
ATOM 720 N N . ASP A 1 97 ? 0.806 0.133 -15.294 1.00 90.31 97 ASP A N 1
ATOM 721 C CA . ASP A 1 97 ? 1.195 0.886 -16.495 1.00 90.31 97 ASP A CA 1
ATOM 722 C C . ASP A 1 97 ? 0.835 2.360 -16.333 1.00 90.31 97 ASP A C 1
ATOM 724 O O . ASP A 1 97 ? 1.705 3.229 -16.422 1.00 90.31 97 ASP A O 1
ATOM 728 N N . GLU A 1 98 ? -0.414 2.626 -15.957 1.00 89.56 98 GLU A N 1
ATOM 729 C CA . GLU A 1 98 ? -0.926 3.974 -15.723 1.00 89.56 98 GLU A CA 1
ATOM 730 C C . GLU A 1 98 ? -0.101 4.731 -14.669 1.00 89.56 98 GLU A C 1
ATOM 732 O O . GLU A 1 98 ? 0.248 5.899 -14.850 1.00 89.56 98 GLU A O 1
ATOM 737 N N . ARG A 1 99 ? 0.253 4.064 -13.565 1.00 82.94 99 ARG A N 1
ATOM 738 C CA . ARG A 1 99 ? 0.794 4.738 -12.373 1.00 82.94 99 ARG A CA 1
ATOM 739 C C . ARG A 1 99 ? 2.319 4.798 -12.333 1.00 82.94 99 ARG A C 1
ATOM 741 O O . ARG A 1 99 ? 2.890 5.716 -11.729 1.00 82.94 99 ARG A O 1
ATOM 748 N N . PHE A 1 100 ? 2.995 3.827 -12.942 1.00 82.75 100 PHE A N 1
ATOM 749 C CA . PHE A 1 100 ? 4.430 3.617 -12.747 1.00 82.75 100 PHE A CA 1
ATOM 750 C C . PHE A 1 100 ? 5.251 3.618 -14.030 1.00 82.75 100 PHE A C 1
ATOM 752 O O . PHE A 1 100 ? 6.457 3.840 -13.934 1.00 82.75 100 PHE A O 1
ATOM 759 N N . ARG A 1 101 ? 4.663 3.450 -15.222 1.00 85.56 101 ARG A N 1
ATOM 760 C CA . ARG A 1 101 ? 5.433 3.380 -16.477 1.00 85.56 101 ARG A CA 1
ATOM 761 C C . ARG A 1 101 ? 6.308 4.606 -16.715 1.00 85.56 101 ARG A C 1
ATOM 763 O O . ARG A 1 101 ? 7.501 4.470 -16.991 1.00 85.56 101 ARG A O 1
ATOM 770 N N . SER A 1 102 ? 5.739 5.801 -16.561 1.00 84.38 102 SER A N 1
ATOM 771 C CA . SER A 1 102 ? 6.456 7.071 -16.749 1.00 84.38 102 SER A CA 1
ATOM 772 C C . SER A 1 102 ? 7.623 7.230 -15.764 1.00 84.38 102 SER A C 1
ATOM 774 O O . SER A 1 102 ? 8.716 7.661 -16.142 1.00 84.38 102 SER A O 1
ATOM 776 N N . ARG A 1 103 ? 7.416 6.817 -14.508 1.00 80.00 103 ARG A N 1
ATOM 777 C CA . ARG A 1 103 ? 8.411 6.874 -13.428 1.00 80.00 103 ARG A CA 1
ATOM 778 C C . ARG A 1 103 ? 9.511 5.821 -13.601 1.00 80.00 103 ARG A C 1
ATOM 780 O O . ARG A 1 103 ? 10.685 6.146 -13.441 1.00 80.00 103 ARG A O 1
ATOM 787 N N . ALA A 1 104 ? 9.144 4.596 -13.977 1.00 79.81 104 ALA A N 1
ATOM 788 C CA . ALA A 1 104 ? 10.057 3.468 -14.164 1.00 79.81 104 ALA A CA 1
ATOM 789 C C . ALA A 1 104 ? 10.937 3.609 -15.416 1.00 79.81 104 ALA A C 1
ATOM 791 O O . ALA A 1 104 ? 12.073 3.126 -15.438 1.00 79.81 104 ALA A O 1
ATOM 792 N N . GLY A 1 105 ? 10.437 4.272 -16.464 1.00 84.44 105 GLY A N 1
ATOM 793 C CA . GLY A 1 105 ? 11.174 4.498 -17.706 1.00 84.44 105 GLY A CA 1
ATOM 794 C C . GLY A 1 105 ? 11.725 3.195 -18.293 1.00 84.44 105 GLY A C 1
ATOM 795 O O . GLY A 1 105 ? 10.992 2.228 -18.479 1.00 84.44 105 GLY A O 1
ATOM 796 N N . ALA A 1 106 ? 13.036 3.145 -18.549 1.00 83.88 106 ALA A N 1
ATOM 797 C CA . ALA A 1 106 ? 13.696 1.969 -19.121 1.00 83.88 106 ALA A CA 1
ATOM 798 C C . ALA A 1 106 ? 13.540 0.697 -18.268 1.00 83.88 106 ALA A C 1
ATOM 800 O O . ALA A 1 106 ? 13.548 -0.398 -18.818 1.00 83.88 106 ALA A O 1
ATOM 801 N N . SER A 1 107 ? 13.351 0.818 -16.950 1.00 82.19 107 SER A N 1
ATOM 802 C CA . SER A 1 107 ? 13.164 -0.326 -16.046 1.00 82.19 107 SER A CA 1
ATOM 803 C C . SER A 1 107 ? 11.757 -0.929 -16.106 1.00 82.19 107 SER A C 1
ATOM 805 O O . SER A 1 107 ? 11.524 -1.972 -15.499 1.00 82.19 107 SER A O 1
ATOM 807 N N . TRP A 1 108 ? 10.827 -0.315 -16.850 1.00 86.75 108 TRP A N 1
ATOM 808 C CA . TRP A 1 108 ? 9.447 -0.789 -16.983 1.00 86.75 108 TRP A CA 1
ATOM 809 C C . TRP A 1 108 ? 9.352 -2.241 -17.463 1.00 86.75 108 TRP A C 1
ATOM 811 O O . TRP A 1 108 ? 8.519 -2.980 -16.956 1.00 86.75 108 TRP A O 1
ATOM 821 N N . HIS A 1 109 ? 10.229 -2.678 -18.375 1.00 87.06 109 HIS A N 1
ATOM 822 C CA . HIS A 1 109 ? 10.219 -4.059 -18.878 1.00 87.06 109 HIS A CA 1
ATOM 823 C C . HIS A 1 109 ? 10.324 -5.097 -17.749 1.00 87.06 109 HIS A C 1
ATOM 825 O O . HIS A 1 109 ? 9.569 -6.060 -17.747 1.00 87.06 109 HIS A O 1
ATOM 831 N N . ARG A 1 110 ? 11.171 -4.855 -16.737 1.00 82.56 110 ARG A N 1
ATOM 832 C CA . ARG A 1 110 ? 11.348 -5.770 -15.593 1.00 82.56 110 ARG A CA 1
ATOM 833 C C . ARG A 1 110 ? 10.098 -5.853 -14.730 1.00 82.56 110 ARG A C 1
ATOM 835 O O . ARG A 1 110 ? 9.748 -6.918 -14.236 1.00 82.56 110 ARG A O 1
ATOM 842 N N . LEU A 1 111 ? 9.424 -4.718 -14.548 1.00 84.31 111 LEU A N 1
ATOM 843 C CA . LEU A 1 111 ? 8.166 -4.669 -13.813 1.00 84.31 111 LEU A CA 1
ATOM 844 C C . LEU A 1 111 ? 7.042 -5.353 -14.605 1.00 84.31 111 LEU A C 1
ATOM 846 O O . LEU A 1 111 ? 6.267 -6.121 -14.040 1.00 84.31 111 LEU A O 1
ATOM 850 N N . ALA A 1 112 ? 6.990 -5.122 -15.916 1.00 88.06 112 ALA A N 1
ATOM 851 C CA . ALA A 1 112 ? 6.013 -5.740 -16.800 1.00 88.06 112 ALA A CA 1
ATOM 852 C C . ALA A 1 112 ? 6.178 -7.268 -16.872 1.00 88.06 112 ALA A C 1
ATOM 854 O O . ALA A 1 112 ? 5.182 -7.984 -16.876 1.00 88.06 112 ALA A O 1
ATOM 855 N N . GLU A 1 113 ? 7.415 -7.773 -16.863 1.00 90.44 113 GLU A N 1
ATOM 856 C CA . GLU A 1 113 ? 7.725 -9.208 -16.820 1.00 90.44 113 GLU A CA 1
ATOM 857 C C . GLU A 1 113 ? 7.251 -9.883 -15.528 1.00 90.44 113 GLU A C 1
ATOM 859 O O . GLU A 1 113 ? 6.904 -11.061 -15.552 1.00 90.44 113 GLU A O 1
ATOM 864 N N . ALA A 1 114 ? 7.178 -9.170 -14.403 1.00 88.12 114 ALA A N 1
ATOM 865 C CA . ALA A 1 114 ? 6.706 -9.760 -13.152 1.00 88.12 114 ALA A CA 1
ATOM 866 C C . ALA A 1 114 ? 5.211 -10.133 -13.199 1.00 88.12 114 ALA A C 1
ATOM 868 O O . ALA A 1 114 ? 4.796 -11.092 -12.552 1.00 88.12 114 ALA A O 1
ATOM 869 N N . ILE A 1 115 ? 4.407 -9.419 -13.995 1.00 89.25 115 ILE A N 1
ATOM 870 C CA . ILE A 1 115 ? 2.953 -9.622 -14.104 1.00 89.25 115 ILE A CA 1
ATOM 871 C C . ILE A 1 115 ? 2.590 -11.038 -14.588 1.00 89.25 115 ILE A C 1
ATOM 873 O O . ILE A 1 115 ? 1.880 -11.737 -13.863 1.00 89.25 115 ILE A O 1
ATOM 877 N N . PRO A 1 116 ? 3.061 -11.519 -15.760 1.00 89.31 116 PRO A N 1
ATOM 878 C CA . PRO A 1 116 ? 2.780 -12.885 -16.202 1.00 89.31 116 PRO A CA 1
ATOM 879 C C . PRO A 1 116 ? 3.459 -13.952 -15.329 1.00 89.31 116 PRO A C 1
ATOM 881 O O . PRO A 1 116 ? 3.041 -15.104 -15.360 1.00 89.31 116 PRO A O 1
ATOM 884 N N . ASN A 1 117 ? 4.465 -13.581 -14.531 1.00 88.25 117 ASN A N 1
ATOM 885 C CA . ASN A 1 117 ? 5.183 -14.484 -13.629 1.00 88.25 117 ASN A CA 1
ATOM 886 C C . ASN A 1 117 ? 4.588 -14.535 -12.207 1.00 88.25 117 ASN A C 1
ATOM 888 O O . ASN A 1 117 ? 5.260 -14.960 -11.270 1.00 88.25 117 ASN A O 1
ATOM 892 N N . GLY A 1 118 ? 3.327 -14.123 -12.038 1.00 87.69 118 GLY A N 1
ATOM 893 C CA . GLY A 1 118 ? 2.602 -14.273 -10.774 1.00 87.69 118 GLY A CA 1
ATOM 894 C C . GLY A 1 118 ? 2.762 -13.105 -9.803 1.00 87.69 118 GLY A C 1
ATOM 895 O O . GLY A 1 118 ? 2.619 -13.298 -8.597 1.00 87.69 118 GLY A O 1
ATOM 896 N N . ALA A 1 119 ? 3.051 -11.893 -10.290 1.00 92.25 119 ALA A N 1
ATOM 897 C CA . ALA A 1 119 ? 2.938 -10.706 -9.450 1.00 92.25 119 ALA A CA 1
ATOM 898 C C . ALA A 1 119 ? 1.511 -10.559 -8.911 1.00 92.25 119 ALA A C 1
ATOM 900 O O . ALA A 1 119 ? 0.529 -10.708 -9.638 1.00 92.25 119 ALA A O 1
ATOM 901 N N . LEU A 1 120 ? 1.421 -10.208 -7.632 1.00 95.31 120 LEU A N 1
ATOM 902 C CA . LEU A 1 120 ? 0.167 -9.960 -6.935 1.00 95.31 120 LEU A CA 1
ATOM 903 C C . LEU A 1 120 ? 0.145 -8.520 -6.413 1.00 95.31 120 LEU A C 1
ATOM 905 O O . LEU A 1 120 ? 1.212 -7.962 -6.136 1.00 95.31 120 LEU A O 1
ATOM 909 N N . PRO A 1 121 ? -1.043 -7.917 -6.221 1.00 95.50 121 PRO A N 1
ATOM 910 C CA . PRO A 1 121 ? -1.197 -6.590 -5.624 1.00 95.50 121 PRO A CA 1
ATOM 911 C C . PRO A 1 121 ? -0.919 -6.615 -4.109 1.00 95.50 121 PRO A C 1
ATOM 913 O O . PRO A 1 121 ? -1.769 -6.298 -3.289 1.00 95.50 121 PRO A O 1
ATOM 916 N N . HIS A 1 122 ? 0.286 -7.032 -3.733 1.00 96.12 122 HIS A N 1
ATOM 917 C CA . HIS A 1 122 ? 0.731 -7.253 -2.364 1.00 96.12 122 HIS A CA 1
ATOM 918 C C . HIS A 1 122 ? 1.845 -6.270 -1.997 1.00 96.12 122 HIS A C 1
ATOM 920 O O . HIS A 1 122 ? 2.671 -5.901 -2.838 1.00 96.12 122 HIS A O 1
ATOM 926 N N . HIS A 1 123 ? 1.936 -5.902 -0.722 1.00 94.44 123 HIS A N 1
ATOM 927 C CA . HIS A 1 123 ? 2.931 -4.958 -0.229 1.00 94.44 123 HIS A CA 1
ATOM 928 C C . HIS A 1 123 ?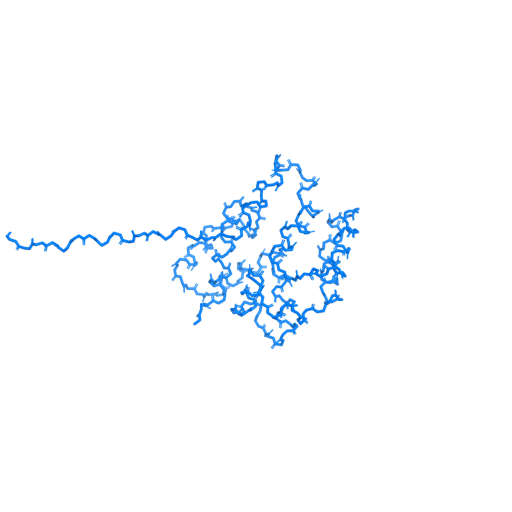 4.366 -5.379 -0.578 1.00 94.44 123 HIS A C 1
ATOM 930 O O . HIS A 1 123 ? 5.155 -4.565 -1.055 1.00 94.44 123 HIS A O 1
ATOM 936 N N . SER A 1 124 ? 4.705 -6.665 -0.429 1.00 91.62 124 SER A N 1
ATOM 937 C CA . SER A 1 124 ? 6.036 -7.169 -0.800 1.00 91.62 124 SER A CA 1
ATOM 938 C C . SER A 1 124 ? 6.341 -7.001 -2.286 1.00 91.62 124 SER A C 1
ATOM 940 O O . SER A 1 124 ? 7.481 -6.707 -2.628 1.00 91.62 124 SER A O 1
ATOM 942 N N . PHE A 1 125 ? 5.350 -7.144 -3.171 1.00 92.00 125 PHE A N 1
ATOM 943 C CA . PHE A 1 125 ? 5.554 -6.887 -4.596 1.00 92.00 125 PHE A CA 1
ATOM 944 C C . PHE A 1 125 ? 5.788 -5.397 -4.854 1.00 92.00 125 PHE A C 1
ATOM 946 O O . PHE A 1 125 ? 6.699 -5.042 -5.597 1.00 92.00 125 PHE A O 1
ATOM 953 N N . HIS A 1 126 ? 5.042 -4.513 -4.187 1.00 90.12 126 HIS A N 1
ATOM 954 C CA . HIS A 1 126 ? 5.289 -3.078 -4.294 1.00 90.12 126 HIS A CA 1
ATOM 955 C C . HIS A 1 126 ? 6.712 -2.717 -3.839 1.00 90.12 126 HIS A C 1
ATOM 957 O O . HIS A 1 126 ? 7.450 -2.061 -4.571 1.00 90.12 126 HIS A O 1
ATOM 963 N N . VAL A 1 127 ? 7.133 -3.200 -2.670 1.00 87.12 127 VAL A N 1
ATOM 964 C CA . VAL A 1 127 ? 8.446 -2.890 -2.089 1.00 87.12 127 VAL A CA 1
ATOM 965 C C . VAL A 1 127 ? 9.594 -3.509 -2.886 1.00 87.12 127 VAL A C 1
ATOM 967 O O . VAL A 1 127 ? 10.582 -2.829 -3.129 1.00 87.12 127 VAL A O 1
ATOM 970 N N . LEU A 1 128 ? 9.487 -4.769 -3.316 1.00 84.38 128 LEU A N 1
ATOM 971 C CA . LEU A 1 128 ? 10.593 -5.496 -3.958 1.00 84.38 128 LEU A CA 1
ATOM 972 C C . LEU A 1 128 ? 10.591 -5.384 -5.489 1.00 84.38 128 LEU A C 1
ATOM 974 O O . LEU A 1 128 ? 11.652 -5.411 -6.107 1.00 84.38 128 LEU A O 1
ATOM 978 N N . GLY A 1 129 ? 9.411 -5.287 -6.100 1.00 82.50 129 GLY A N 1
ATOM 979 C CA . GLY A 1 129 ? 9.219 -5.330 -7.549 1.00 82.50 129 GLY A CA 1
ATOM 980 C C . GLY A 1 129 ? 8.959 -3.971 -8.191 1.00 82.50 129 GLY A C 1
ATOM 981 O O . GLY A 1 129 ? 9.299 -3.793 -9.355 1.00 82.50 129 GLY A O 1
ATOM 982 N N . VAL A 1 130 ? 8.394 -3.002 -7.461 1.00 81.56 130 VAL A N 1
ATOM 983 C CA . VAL A 1 130 ? 8.063 -1.669 -8.002 1.00 81.56 130 VAL A CA 1
ATOM 984 C C . VAL A 1 130 ? 9.046 -0.613 -7.502 1.00 81.56 130 VAL A C 1
ATOM 986 O O . VAL A 1 130 ? 9.742 0.015 -8.301 1.00 81.56 130 VAL A O 1
ATOM 989 N N . TYR A 1 131 ? 9.139 -0.437 -6.184 1.00 75.94 131 TYR A N 1
ATOM 990 C CA . TYR A 1 131 ? 9.841 0.664 -5.516 1.00 75.94 131 TYR A CA 1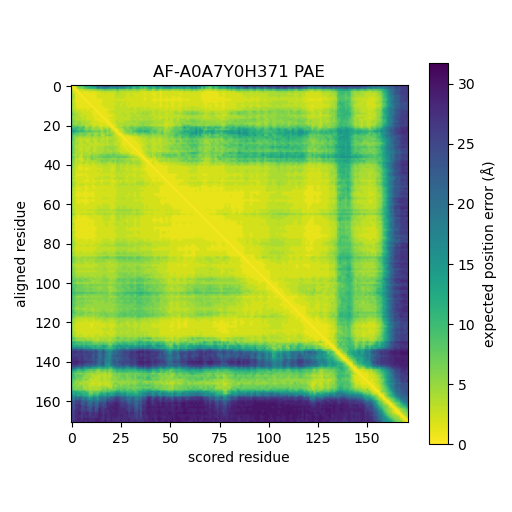
ATOM 991 C C . TYR A 1 131 ? 11.309 0.883 -5.958 1.00 75.94 131 TYR A C 1
ATOM 993 O O . TYR A 1 131 ? 11.692 2.042 -6.166 1.00 75.94 131 TYR A O 1
ATOM 1001 N N . PRO A 1 132 ? 12.127 -0.164 -6.220 1.00 72.00 132 PRO A N 1
ATOM 1002 C CA . PRO A 1 132 ? 13.492 0.007 -6.723 1.00 72.00 132 PRO A CA 1
ATOM 1003 C C . PRO A 1 132 ? 13.562 0.756 -8.060 1.00 72.00 132 PRO A C 1
ATOM 1005 O O . PRO A 1 132 ? 14.536 1.457 -8.330 1.00 72.00 132 PRO A O 1
ATOM 1008 N N . PHE A 1 133 ? 12.525 0.644 -8.892 1.00 67.38 133 PHE A N 1
ATOM 1009 C CA . PHE A 1 133 ? 12.532 1.148 -10.263 1.00 67.38 133 PHE A CA 1
ATOM 1010 C C . PHE A 1 133 ? 11.821 2.493 -10.438 1.00 67.38 133 PHE A C 1
ATOM 1012 O O . PHE A 1 133 ? 12.150 3.209 -11.380 1.00 67.38 133 PHE A O 1
ATOM 1019 N N . VAL A 1 134 ? 10.887 2.863 -9.552 1.00 65.50 134 VAL A N 1
ATOM 1020 C CA . VAL A 1 134 ? 10.094 4.109 -9.673 1.00 65.50 134 VAL A CA 1
ATOM 1021 C C . VAL A 1 134 ? 10.581 5.291 -8.834 1.00 65.50 134 VAL A C 1
ATOM 1023 O O . VAL A 1 134 ? 10.073 6.393 -9.022 1.00 65.50 134 VAL A O 1
ATOM 1026 N N . GLY A 1 135 ? 11.561 5.116 -7.944 1.00 59.91 135 GLY A N 1
ATOM 1027 C CA . GLY A 1 135 ? 12.026 6.231 -7.102 1.00 59.91 135 GLY A CA 1
ATOM 1028 C C . GLY A 1 135 ? 13.421 6.079 -6.501 1.00 59.91 135 GLY A C 1
ATOM 1029 O O . GLY A 1 135 ? 14.151 7.062 -6.404 1.00 59.91 135 GLY A O 1
ATOM 1030 N N . LEU A 1 136 ? 13.845 4.859 -6.172 1.00 50.72 136 LEU A N 1
ATOM 1031 C CA . LEU A 1 136 ? 15.134 4.626 -5.506 1.00 50.72 136 LEU A CA 1
ATOM 1032 C C . LEU A 1 136 ? 16.358 4.859 -6.403 1.00 50.72 136 LEU A C 1
ATOM 1034 O O . LEU A 1 136 ? 17.371 5.364 -5.931 1.00 50.72 136 LEU A O 1
ATOM 1038 N N . LEU A 1 137 ? 16.273 4.543 -7.698 1.00 46.31 137 LEU A N 1
ATOM 1039 C CA . LEU A 1 137 ? 17.427 4.643 -8.604 1.00 46.31 137 LEU A CA 1
ATOM 1040 C C . LEU A 1 137 ? 17.576 5.997 -9.315 1.00 46.31 137 LEU A C 1
ATOM 1042 O O . LEU A 1 137 ? 18.583 6.206 -9.986 1.00 46.31 137 LEU A O 1
ATOM 1046 N N . ARG A 1 138 ? 16.616 6.925 -9.187 1.00 43.78 138 ARG A N 1
ATOM 1047 C CA . ARG A 1 138 ? 16.694 8.241 -9.857 1.00 43.78 138 ARG A CA 1
ATOM 1048 C C . ARG A 1 138 ? 17.128 9.394 -8.955 1.00 43.78 138 ARG A C 1
ATOM 1050 O O . ARG A 1 138 ? 17.696 10.345 -9.474 1.00 43.78 138 ARG A O 1
ATOM 1057 N N . ASN A 1 139 ? 16.924 9.302 -7.639 1.00 43.44 139 ASN A N 1
ATOM 1058 C CA . ASN A 1 139 ? 17.187 10.434 -6.744 1.00 43.44 139 ASN A CA 1
ATOM 1059 C C . ASN A 1 139 ? 18.485 10.337 -5.931 1.00 43.44 139 ASN A C 1
ATOM 1061 O O . ASN A 1 139 ? 18.843 11.313 -5.290 1.00 43.44 139 ASN A O 1
ATOM 1065 N N . GLY A 1 140 ? 19.206 9.209 -5.913 1.00 43.97 140 GLY A N 1
ATOM 1066 C CA . GLY A 1 140 ? 20.450 9.100 -5.126 1.00 43.97 140 GLY A CA 1
ATOM 1067 C C . GLY A 1 140 ? 20.276 9.307 -3.608 1.00 43.97 140 GLY A C 1
ATOM 1068 O O . GLY A 1 140 ? 21.263 9.454 -2.899 1.00 43.97 140 GLY A O 1
ATOM 1069 N N . VAL A 1 141 ? 19.032 9.318 -3.105 1.00 45.84 141 VAL A N 1
ATOM 1070 C CA . VAL A 1 141 ? 18.674 9.655 -1.710 1.00 45.84 141 VAL A CA 1
ATOM 1071 C C . VAL A 1 141 ? 18.853 8.479 -0.743 1.00 45.84 141 VAL A C 1
ATOM 1073 O O . VAL A 1 141 ? 18.701 8.640 0.462 1.00 45.84 141 VAL A O 1
ATOM 1076 N N . VAL A 1 142 ? 19.231 7.294 -1.218 1.00 48.75 142 VAL A N 1
ATOM 1077 C CA . VAL A 1 142 ? 19.484 6.166 -0.320 1.00 48.75 142 VAL A CA 1
ATOM 1078 C C . VAL A 1 142 ? 20.831 5.567 -0.668 1.00 48.75 142 VAL A C 1
ATOM 1080 O O . VAL A 1 142 ? 20.986 4.927 -1.706 1.00 48.75 142 VAL A O 1
ATOM 1083 N N . THR A 1 143 ? 21.800 5.781 0.218 1.00 49.81 143 THR A N 1
ATOM 1084 C CA . THR A 1 143 ? 23.113 5.130 0.192 1.00 49.81 143 THR A CA 1
ATOM 1085 C C . THR A 1 143 ? 22.986 3.600 0.136 1.00 49.81 143 THR A C 1
ATOM 1087 O O . THR A 1 143 ? 23.867 2.935 -0.399 1.00 49.81 143 THR A O 1
ATOM 1090 N N . GLU A 1 144 ? 21.851 3.027 0.561 1.00 62.53 144 GLU A N 1
ATOM 1091 C CA . GLU A 1 144 ? 21.586 1.590 0.508 1.00 62.53 144 GLU A CA 1
ATOM 1092 C C . GLU A 1 144 ? 20.095 1.264 0.242 1.00 62.53 144 GLU A C 1
ATOM 1094 O O . GLU A 1 144 ? 19.303 1.176 1.183 1.00 62.5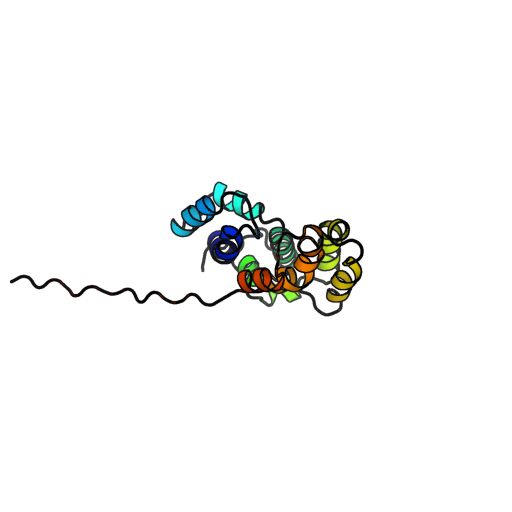3 144 GLU A O 1
ATO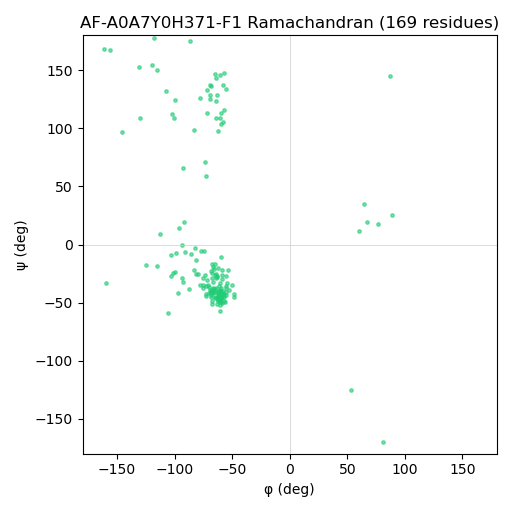M 1099 N N . PRO A 1 145 ? 19.669 0.986 -1.007 1.00 65.44 145 PRO A N 1
ATOM 1100 C CA . PRO A 1 145 ? 18.312 0.513 -1.316 1.00 65.44 145 PRO A CA 1
ATOM 1101 C C . PRO A 1 145 ? 17.866 -0.670 -0.445 1.00 65.44 145 PRO A C 1
ATOM 1103 O O . PRO A 1 145 ? 16.717 -0.737 -0.020 1.00 65.44 145 PRO A O 1
ATOM 1106 N N . LEU A 1 146 ? 18.800 -1.560 -0.099 1.00 69.88 146 LEU A N 1
ATOM 1107 C CA . LEU A 1 146 ? 18.572 -2.693 0.799 1.00 69.88 146 LEU A CA 1
ATOM 1108 C C . LEU A 1 146 ? 18.129 -2.272 2.210 1.00 69.88 146 LEU A C 1
ATOM 1110 O O . LEU A 1 146 ? 17.320 -2.973 2.814 1.00 69.88 146 LEU A O 1
ATOM 1114 N N . HIS A 1 147 ? 18.600 -1.130 2.722 1.00 74.69 147 HIS A N 1
ATOM 1115 C CA . HIS A 1 147 ? 18.176 -0.624 4.030 1.00 74.69 147 HIS A CA 1
ATOM 1116 C C . HIS A 1 147 ? 16.700 -0.221 4.020 1.00 74.69 147 HIS A C 1
ATOM 1118 O O . HIS A 1 147 ? 15.981 -0.538 4.962 1.00 74.69 147 HIS A O 1
ATOM 1124 N N . VAL A 1 148 ? 16.218 0.426 2.956 1.00 74.19 148 VAL A N 1
ATOM 1125 C CA . VAL A 1 148 ? 14.796 0.798 2.852 1.00 74.19 148 VAL A CA 1
ATOM 1126 C C . VAL A 1 148 ? 13.919 -0.441 2.699 1.00 74.19 148 VAL A C 1
ATOM 1128 O O . VAL A 1 148 ? 12.896 -0.552 3.370 1.00 74.19 148 VAL A O 1
ATOM 1131 N N . LEU A 1 149 ? 14.346 -1.415 1.888 1.00 78.44 149 LEU A N 1
ATOM 1132 C CA . LEU A 1 149 ? 13.622 -2.680 1.732 1.00 78.44 149 LEU A CA 1
ATOM 1133 C C . LEU A 1 149 ? 13.480 -3.430 3.066 1.00 78.44 149 LEU A C 1
ATOM 1135 O O . LEU A 1 149 ? 12.397 -3.932 3.365 1.00 78.44 149 LEU A O 1
ATOM 1139 N N . ASP A 1 150 ? 14.533 -3.472 3.890 1.00 80.62 150 ASP A N 1
ATOM 1140 C CA . ASP A 1 150 ? 14.457 -4.095 5.218 1.00 80.62 150 ASP A CA 1
ATOM 1141 C C . ASP A 1 150 ? 13.489 -3.350 6.151 1.00 80.62 150 ASP A C 1
ATOM 1143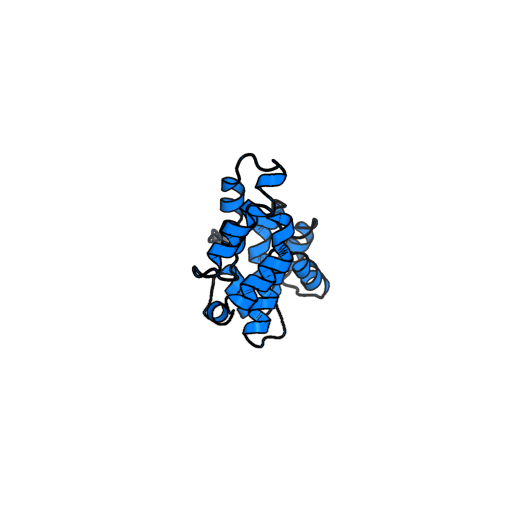 O O . ASP A 1 150 ? 12.719 -3.976 6.881 1.00 80.62 150 ASP A O 1
ATOM 1147 N N . ARG A 1 151 ? 13.457 -2.015 6.085 1.00 83.12 151 ARG A N 1
ATOM 1148 C CA . ARG A 1 151 ? 12.571 -1.182 6.914 1.00 83.12 151 ARG A CA 1
ATOM 1149 C C . ARG A 1 151 ? 11.102 -1.228 6.498 1.00 83.12 151 ARG A C 1
ATOM 1151 O O . ARG A 1 151 ? 10.241 -1.035 7.352 1.00 83.12 151 ARG A O 1
ATOM 1158 N N . CYS A 1 152 ? 10.817 -1.520 5.233 1.00 84.00 152 CYS A N 1
ATOM 1159 C CA . CYS A 1 152 ? 9.457 -1.731 4.734 1.00 84.00 152 CYS A CA 1
ATOM 1160 C C . CYS A 1 152 ? 8.965 -3.179 4.914 1.00 84.00 152 CYS A C 1
ATOM 1162 O O . CYS A 1 152 ? 7.795 -3.468 4.682 1.00 84.00 152 CYS A O 1
ATOM 1164 N N . ARG A 1 153 ? 9.819 -4.121 5.330 1.00 84.94 153 ARG A N 1
ATOM 1165 C CA . ARG A 1 153 ? 9.406 -5.513 5.530 1.00 84.94 153 ARG A CA 1
ATOM 1166 C C . ARG A 1 153 ? 8.518 -5.660 6.768 1.00 84.94 153 ARG A C 1
ATOM 1168 O O . ARG A 1 153 ? 8.865 -5.223 7.865 1.00 84.94 153 ARG A O 1
ATOM 1175 N N . ILE A 1 154 ? 7.408 -6.382 6.615 1.00 83.38 154 ILE A N 1
ATOM 1176 C CA . ILE A 1 154 ? 6.534 -6.734 7.738 1.00 83.38 154 ILE A CA 1
ATOM 1177 C C . ILE A 1 154 ? 7.284 -7.626 8.738 1.00 83.38 154 ILE A C 1
ATOM 1179 O O . ILE A 1 154 ? 7.897 -8.633 8.376 1.00 83.38 154 ILE A O 1
ATOM 1183 N N . ARG A 1 155 ? 7.237 -7.235 10.017 1.00 79.44 155 ARG A N 1
ATOM 1184 C CA . ARG A 1 155 ? 7.921 -7.891 11.140 1.00 79.44 155 ARG A CA 1
ATOM 1185 C C . ARG A 1 155 ? 6.964 -8.127 12.303 1.00 79.44 155 ARG A C 1
ATOM 1187 O O . ARG A 1 155 ? 6.029 -7.360 12.514 1.00 79.44 155 ARG A O 1
ATOM 1194 N N . TRP A 1 156 ? 7.249 -9.148 13.103 1.00 73.00 156 TRP A N 1
ATOM 1195 C CA . TRP A 1 156 ? 6.544 -9.389 14.359 1.00 73.00 156 TRP A CA 1
ATOM 1196 C C . TRP A 1 156 ? 6.879 -8.293 15.380 1.00 73.00 156 TRP A C 1
ATOM 1198 O O . TRP A 1 156 ? 8.044 -7.917 15.539 1.00 73.00 156 TRP A O 1
ATOM 1208 N N . GLY A 1 157 ? 5.868 -7.790 16.089 1.00 63.75 157 GLY A N 1
ATOM 1209 C CA . GLY A 1 157 ? 6.083 -6.887 17.217 1.00 63.75 157 GLY A CA 1
ATOM 1210 C C . GLY A 1 157 ? 6.719 -7.634 18.390 1.00 63.75 157 GLY A C 1
ATOM 1211 O O . GLY A 1 157 ? 6.305 -8.747 18.716 1.00 63.75 157 GLY A O 1
ATOM 1212 N N . ARG A 1 158 ? 7.715 -7.037 19.056 1.00 61.62 158 ARG A N 1
ATOM 1213 C CA . ARG A 1 158 ? 8.150 -7.546 20.365 1.00 61.62 158 ARG A CA 1
ATOM 1214 C C . ARG A 1 158 ? 7.053 -7.210 21.368 1.00 61.62 158 ARG A C 1
ATOM 1216 O O . ARG A 1 158 ? 6.812 -6.038 21.637 1.00 61.62 158 ARG A O 1
ATOM 1223 N N . GLY A 1 159 ? 6.377 -8.229 21.893 1.00 50.94 159 GLY A N 1
ATOM 1224 C CA . GLY A 1 159 ? 5.409 -8.051 22.968 1.00 50.94 159 GLY A CA 1
ATOM 1225 C C . GLY A 1 159 ? 6.103 -7.443 24.182 1.00 50.94 159 GLY A C 1
ATOM 1226 O O . GLY A 1 159 ? 6.959 -8.084 24.789 1.00 50.94 159 GLY A O 1
ATOM 1227 N N . GLY A 1 160 ? 5.758 -6.204 24.528 1.00 44.38 160 GLY A N 1
ATOM 1228 C CA . GLY A 1 160 ? 6.093 -5.658 25.833 1.00 44.38 160 GLY A CA 1
ATOM 1229 C C . GLY A 1 160 ? 5.359 -6.488 26.875 1.00 44.38 160 GLY A C 1
ATOM 1230 O O . GLY A 1 160 ? 4.132 -6.437 26.952 1.00 44.38 160 GLY A O 1
ATOM 1231 N N . ALA A 1 161 ? 6.090 -7.297 27.640 1.00 44.66 161 ALA A N 1
ATOM 1232 C CA . ALA A 1 161 ? 5.551 -7.919 28.834 1.00 44.66 161 ALA A CA 1
ATOM 1233 C C . ALA A 1 161 ? 5.079 -6.788 29.754 1.00 44.66 161 ALA A C 1
ATOM 1235 O O . ALA A 1 161 ? 5.895 -6.069 30.326 1.00 44.66 161 ALA A O 1
ATOM 1236 N N . GLY A 1 162 ? 3.764 -6.590 29.848 1.00 42.72 162 GLY A N 1
ATOM 1237 C CA . GLY A 1 162 ? 3.183 -5.685 30.826 1.00 42.72 162 GLY A CA 1
ATOM 1238 C C . GLY A 1 162 ? 3.584 -6.181 32.206 1.00 42.72 162 GLY A C 1
ATOM 1239 O O . GLY A 1 162 ? 3.052 -7.179 32.694 1.00 42.72 162 GLY A O 1
ATOM 1240 N N . THR A 1 163 ? 4.554 -5.513 32.820 1.00 45.62 163 THR A N 1
ATOM 1241 C CA . THR A 1 163 ? 4.892 -5.711 34.222 1.00 45.62 163 THR A CA 1
ATOM 1242 C C . THR A 1 163 ? 3.661 -5.314 35.031 1.00 45.62 163 THR A C 1
ATOM 1244 O O . THR A 1 163 ? 3.414 -4.132 35.264 1.00 45.62 163 THR A O 1
ATOM 1247 N N . ARG A 1 164 ? 2.850 -6.297 35.437 1.00 44.44 164 ARG A N 1
ATOM 1248 C CA . ARG A 1 164 ? 1.933 -6.118 36.564 1.00 44.44 164 ARG A CA 1
ATOM 1249 C C . ARG A 1 164 ? 2.803 -5.806 37.776 1.00 44.44 164 ARG A C 1
ATOM 1251 O O . ARG A 1 164 ? 3.531 -6.678 38.243 1.00 44.44 164 ARG A O 1
ATOM 1258 N N . GLY A 1 165 ? 2.761 -4.560 38.241 1.00 48.59 165 GLY A N 1
ATOM 1259 C CA . GLY A 1 165 ? 3.305 -4.204 39.547 1.00 48.59 165 GLY A CA 1
ATOM 1260 C C . GLY A 1 165 ? 2.638 -5.055 40.637 1.00 48.59 165 GLY A C 1
ATOM 1261 O O . GLY A 1 165 ? 1.473 -5.440 40.476 1.00 48.59 165 GLY A O 1
ATOM 1262 N N . PRO A 1 166 ? 3.355 -5.402 41.717 1.00 50.59 166 PRO A N 1
ATOM 1263 C CA . PRO A 1 166 ? 2.784 -6.216 42.779 1.00 50.59 166 PRO A CA 1
ATOM 1264 C C . PRO A 1 166 ? 1.644 -5.448 43.470 1.00 50.59 166 PRO A C 1
ATOM 1266 O O . PRO A 1 166 ? 1.711 -4.219 43.577 1.00 50.59 166 PRO A O 1
ATOM 1269 N N . PRO A 1 167 ? 0.588 -6.134 43.943 1.00 49.53 167 PRO A N 1
ATOM 1270 C CA . PRO A 1 167 ? -0.469 -5.482 44.700 1.00 49.53 167 PRO A CA 1
ATOM 1271 C C . PRO A 1 167 ? 0.117 -4.935 46.006 1.00 49.53 167 PRO A C 1
ATOM 1273 O O . PRO A 1 167 ? 0.718 -5.674 46.784 1.00 49.53 167 PRO A O 1
ATOM 1276 N N . GLY A 1 168 ? -0.042 -3.628 46.226 1.00 43.09 168 GLY A N 1
ATOM 1277 C CA . GLY A 1 168 ? 0.369 -2.960 47.456 1.00 43.09 168 GLY A CA 1
ATOM 1278 C C . GLY A 1 168 ? -0.310 -3.593 48.668 1.00 43.09 168 GLY A C 1
ATOM 1279 O O . GLY A 1 168 ? -1.534 -3.553 48.798 1.00 43.09 168 GLY A O 1
ATOM 1280 N N . GLY A 1 169 ? 0.498 -4.185 49.546 1.00 45.62 169 GLY A N 1
ATOM 1281 C CA . GLY A 1 169 ? 0.067 -4.623 50.865 1.00 45.62 169 GLY A CA 1
ATOM 1282 C C . GLY A 1 169 ? -0.219 -3.406 51.738 1.00 45.62 169 GLY A C 1
ATOM 1283 O O . GLY A 1 169 ? 0.634 -2.535 51.889 1.00 45.62 169 GLY A O 1
ATOM 1284 N N . ARG A 1 170 ? -1.430 -3.345 52.295 1.00 44.94 170 ARG A N 1
ATOM 1285 C CA . ARG A 1 170 ? -1.732 -2.486 53.441 1.00 44.94 170 ARG A CA 1
ATOM 1286 C C . ARG A 1 170 ? -1.192 -3.184 54.689 1.00 44.94 170 ARG A C 1
ATOM 1288 O O . ARG A 1 170 ? -1.541 -4.340 54.921 1.00 44.94 170 ARG A O 1
ATOM 1295 N N . GLY A 1 171 ? -0.376 -2.472 55.453 1.00 41.88 171 GLY A N 1
ATOM 1296 C CA . GLY A 1 171 ? 0.054 -2.785 56.811 1.00 41.88 171 GLY A CA 1
ATOM 1297 C C . GLY A 1 171 ? 0.288 -1.472 57.528 1.00 41.88 171 GLY A C 1
ATOM 1298 O O . GLY A 1 171 ? 0.980 -0.628 56.919 1.00 41.88 171 GLY A O 1
#

Mean predicted aligned error: 8.38 Å

Secondary structure (DSSP, 8-state):
---HHHHHHHHHHHHHTTTSSS-S-HHHHHHHHHHT---HHHHHHHHT-TTTHHHHHHHHHHTT-S-TT-HHHHHHHHH--TTGGGS-HHHHHHHHHHHHHHHHGGGHHHHHHHTTTT--S-HHHIIIIIHIIIIITTS---S-HHHHHHHHS-----------PPP----

Sequence (171 aa):
MADGPLLFARYAYPPNELGYCGGDDHRALLEQTSAGVVDGGLRQSLRSFEGAWPYLELIAAANGLDDPLDARVVEAYWLGSPLLDRVGSALLGGSLDERFRSRAGASWHRLAEAIPNGALPHHSFHVLGVYPFVGLLRNGVVTEPLHVLDRCRIRWGRGGAGTRGPPGGRG

pLDDT: mean 81.91, std 15.97, range [41.88, 98.5]

Nearest PDB structures (foldseek):
  3zv0-assembly1_A  TM=1.685E-01  e=6.224E+00  Saccharomyces cerevisiae S288C
  3uah-assembly1_A  TM=1.679E-01  e=7.241E+00  Saccharomyces cerevisiae S288C

Foldseek 3Di:
DQQLLLLLLVLVLQLVVVVNFFDPCSVVSVVCSVVSDDDPVSVVRSCRRLLQNLLLVQLCVLVVHPDSSDNVSSCCQEPNDCSQVSRALVNVLVSCCVRACVQLPPVVVQLNVVSVVDDTNHQLCSLPRGVCRRPVPPPVPDPDSVVSSVSSRDDDDDDDPPPPDDPDDDD

Radius of gyration: 18.48 Å; Cα contacts (8 Å, |Δi|>4): 188; chains: 1; bounding box: 40×30×76 Å